Protein AF-A0A964TH24-F1 (afdb_monomer_lite)

Foldseek 3Di:
DDPPDPPPPDDDQDQLLVQQLVDLVSLLSSLCSQQPPQDLVCLVVNLVNLQVNDDPPSFVLLQLLLVLLVHHDTRSVSSSNNSNSLNVQLVVLPPDDPCCVPQPDDVSNVVVVVVSVVSSVVSNVVSSSCSSCSSVSHRPPDDDDPDDPPPDPPPDPDD

Sequence (159 aa):
MDEADPEEEEPVPPPLHAFPLHLREGRLGFLRALADYHGEAGLFAAVAHVWASLAPPEEVRCAVMAQRAGCSGRGKVALRRVLRRFLCETFDCFERPALWRDVEGMEAMHAAFLAHAEAIAADMDAVAARYETILDGRDPAAPPPTGIVVIGPWRGSGA

Radius of gyration: 21.44 Å; chains: 1; bounding box: 35×40×83 Å

Structure (mmCIF, N/CA/C/O backbone):
data_AF-A0A964TH24-F1
#
_entry.id   AF-A0A964TH24-F1
#
loop_
_atom_site.group_PDB
_atom_site.id
_atom_site.type_symbol
_atom_site.label_atom_id
_atom_site.label_alt_id
_atom_site.label_comp_id
_atom_site.label_asym_id
_atom_site.label_entity_id
_atom_site.label_seq_id
_atom_site.pdbx_PDB_ins_code
_atom_site.Cartn_x
_atom_site.Cartn_y
_atom_site.Cartn_z
_atom_site.occupancy
_atom_site.B_iso_or_equiv
_atom_site.auth_seq_id
_atom_site.auth_comp_id
_atom_site.auth_asym_id
_atom_site.auth_atom_id
_atom_site.pdbx_PDB_model_num
ATOM 1 N N . MET A 1 1 ? -6.553 -26.363 -40.483 1.00 49.50 1 MET A N 1
ATOM 2 C CA . MET A 1 1 ? -6.953 -27.056 -39.250 1.00 49.50 1 MET A CA 1
ATOM 3 C C . MET A 1 1 ? -6.563 -26.077 -38.165 1.00 49.50 1 MET A C 1
ATOM 5 O O . MET A 1 1 ? -5.376 -25.926 -37.932 1.00 49.50 1 MET A O 1
ATOM 9 N N . ASP A 1 2 ? -7.525 -25.260 -37.735 1.00 53.91 2 ASP A N 1
ATOM 10 C CA . ASP A 1 2 ? -7.344 -24.257 -36.678 1.00 53.91 2 ASP A CA 1
ATOM 11 C C . ASP A 1 2 ? -7.269 -25.034 -35.361 1.00 53.91 2 ASP A C 1
ATOM 13 O O . ASP A 1 2 ? -8.284 -25.550 -34.889 1.00 53.91 2 ASP A O 1
ATOM 17 N N . GLU A 1 3 ? -6.063 -25.229 -34.834 1.00 55.28 3 GLU A N 1
ATOM 18 C CA . GLU A 1 3 ? -5.896 -25.601 -33.432 1.00 55.28 3 GLU A CA 1
ATOM 19 C C . GLU A 1 3 ? -6.258 -24.357 -32.624 1.00 55.28 3 GLU A C 1
ATOM 21 O O . GLU A 1 3 ? -5.516 -23.379 -32.611 1.00 55.28 3 GLU A O 1
ATOM 26 N N . ALA A 1 4 ? -7.451 -24.367 -32.026 1.00 56.69 4 ALA A N 1
ATOM 27 C CA . ALA A 1 4 ? -7.821 -23.386 -31.023 1.00 56.69 4 ALA A CA 1
ATOM 28 C C . ALA A 1 4 ? -6.813 -23.500 -29.873 1.00 56.69 4 ALA A C 1
ATOM 30 O O . ALA A 1 4 ? -6.789 -24.509 -29.164 1.00 56.69 4 ALA A O 1
ATOM 31 N N . ASP A 1 5 ? -5.959 -22.487 -29.759 1.00 62.97 5 ASP A N 1
ATOM 32 C CA . ASP A 1 5 ? -5.102 -22.248 -28.603 1.00 62.97 5 ASP A CA 1
ATOM 33 C C . ASP A 1 5 ? -6.004 -22.304 -27.356 1.00 62.97 5 ASP A C 1
ATOM 35 O O . ASP A 1 5 ? -7.035 -21.618 -27.348 1.00 62.97 5 ASP A O 1
ATOM 39 N N . PRO A 1 6 ? -5.746 -23.178 -26.362 1.00 63.41 6 PRO A N 1
ATOM 40 C CA . PRO A 1 6 ? -6.563 -23.208 -25.158 1.00 63.41 6 PRO A CA 1
ATOM 41 C C . PRO A 1 6 ? -6.531 -21.808 -24.551 1.00 63.41 6 PRO A C 1
ATOM 43 O O . PRO A 1 6 ? -5.457 -21.314 -24.229 1.00 63.41 6 PRO A O 1
ATOM 46 N N . GLU A 1 7 ? -7.697 -21.165 -24.436 1.00 64.31 7 GLU A N 1
ATOM 47 C CA . GLU A 1 7 ? -7.831 -19.887 -23.742 1.00 64.31 7 GLU A CA 1
ATOM 48 C C . GLU A 1 7 ? -7.209 -20.062 -22.352 1.00 64.31 7 GLU A C 1
ATOM 50 O O . GLU A 1 7 ? -7.769 -20.754 -21.498 1.00 64.31 7 GLU A O 1
ATOM 55 N N . GLU A 1 8 ? -5.999 -19.532 -22.155 1.00 65.31 8 GLU A N 1
ATOM 56 C CA . GLU A 1 8 ? -5.346 -19.507 -20.854 1.00 65.31 8 GLU A CA 1
ATOM 57 C C . GLU A 1 8 ? -6.252 -18.681 -19.942 1.00 65.31 8 GLU A C 1
ATOM 59 O O . GLU A 1 8 ? -6.299 -17.454 -20.027 1.00 65.31 8 GLU A O 1
ATOM 64 N N . GLU A 1 9 ? -7.054 -19.375 -19.135 1.00 69.88 9 GLU A N 1
ATOM 65 C CA . GLU A 1 9 ? -7.993 -18.764 -18.205 1.00 69.88 9 GLU A CA 1
ATOM 66 C C . GLU A 1 9 ? -7.185 -17.881 -17.248 1.00 69.88 9 GLU A C 1
ATOM 68 O O . GLU A 1 9 ? -6.418 -18.377 -16.416 1.00 69.88 9 GLU A O 1
ATOM 73 N N . GLU A 1 10 ? -7.299 -16.560 -17.415 1.00 67.50 10 GLU A N 1
ATOM 74 C CA . GLU A 1 10 ? -6.556 -15.603 -16.603 1.00 67.50 10 GLU A CA 1
ATOM 75 C C . GLU A 1 10 ? -6.890 -15.864 -15.124 1.00 67.50 10 GLU A C 1
ATOM 77 O O . GLU A 1 10 ? -8.072 -15.911 -14.753 1.00 67.50 10 GLU A O 1
ATOM 82 N N . PRO A 1 11 ? -5.886 -16.104 -14.262 1.00 75.56 11 PRO A N 1
ATOM 83 C CA . PRO A 1 11 ? -6.139 -16.550 -12.904 1.00 75.56 11 PRO A CA 1
ATOM 84 C C . PRO A 1 11 ? -6.946 -15.495 -12.150 1.00 75.56 11 PRO A C 1
ATOM 86 O O . PRO A 1 11 ? -6.519 -14.350 -11.999 1.00 75.56 11 PRO A O 1
ATOM 89 N N . VAL A 1 12 ? -8.114 -15.897 -11.639 1.00 82.69 12 VAL A N 1
ATOM 90 C CA . VAL A 1 12 ? -8.984 -14.995 -10.879 1.00 82.69 12 VAL A CA 1
ATOM 91 C C . VAL A 1 12 ? -8.219 -14.492 -9.652 1.00 82.69 12 VAL A C 1
ATOM 93 O O . VAL A 1 12 ? -7.784 -15.304 -8.824 1.00 82.69 12 VAL A O 1
ATOM 96 N N . PRO A 1 13 ? -8.064 -13.169 -9.487 1.00 85.19 13 PRO A N 1
ATOM 97 C CA . PRO A 1 13 ? -7.285 -12.637 -8.389 1.00 85.19 13 PRO A CA 1
ATOM 98 C C . PRO A 1 13 ? -7.947 -12.960 -7.046 1.00 85.19 13 PRO A C 1
ATOM 100 O O . PRO A 1 13 ? -9.170 -12.834 -6.903 1.00 85.19 13 PRO A O 1
ATOM 103 N N . PRO A 1 14 ? -7.165 -13.346 -6.023 1.00 91.00 14 PRO A N 1
ATOM 104 C CA . PRO A 1 14 ? -7.714 -13.650 -4.713 1.00 91.00 14 PRO A CA 1
ATOM 105 C C . PRO A 1 14 ? -8.404 -12.412 -4.121 1.00 91.00 14 PRO A C 1
ATOM 107 O O . PRO A 1 14 ? -7.927 -11.277 -4.275 1.00 91.00 14 PRO A O 1
ATOM 110 N N . PRO A 1 15 ? -9.525 -12.594 -3.404 1.00 95.69 15 PRO A N 1
ATOM 111 C CA . PRO A 1 15 ? -10.205 -11.476 -2.779 1.00 95.69 15 PRO A CA 1
ATOM 112 C C . PRO A 1 15 ? -9.349 -10.896 -1.646 1.00 95.69 15 PRO A C 1
ATOM 114 O O . PRO A 1 15 ? -8.715 -11.624 -0.884 1.00 95.69 15 PRO A O 1
ATOM 117 N N . LEU A 1 16 ? -9.382 -9.571 -1.476 1.00 97.69 16 LEU A N 1
ATOM 118 C CA . LEU A 1 16 ? -8.516 -8.864 -0.519 1.00 97.69 16 LEU A CA 1
ATOM 119 C C . LEU A 1 16 ? -8.658 -9.329 0.941 1.00 97.69 16 LEU A C 1
ATOM 121 O O . LEU A 1 16 ? -7.705 -9.229 1.709 1.00 97.69 16 LEU A O 1
ATOM 125 N N . HIS A 1 17 ? -9.820 -9.856 1.332 1.00 97.31 17 HIS A N 1
ATOM 126 C CA . HIS A 1 17 ? -10.053 -10.358 2.689 1.00 97.31 17 HIS A CA 1
ATOM 127 C C . HIS A 1 17 ? -9.421 -11.735 2.963 1.00 97.31 17 HIS A C 1
ATOM 129 O O . HIS A 1 17 ? -9.390 -12.167 4.112 1.00 97.31 17 HIS A O 1
ATOM 135 N N . ALA A 1 18 ? -8.909 -12.425 1.938 1.00 97.25 18 ALA A N 1
ATOM 136 C CA . ALA A 1 18 ? -8.235 -13.714 2.095 1.00 97.25 18 ALA A CA 1
ATOM 137 C C . ALA A 1 18 ? -6.813 -13.585 2.671 1.00 97.25 18 ALA A C 1
ATOM 139 O O . ALA A 1 18 ? -6.232 -14.575 3.112 1.00 97.25 18 ALA A O 1
ATOM 140 N N . PHE A 1 19 ? -6.239 -12.379 2.683 1.00 97.94 19 PHE A N 1
ATOM 141 C CA . PHE A 1 19 ? -4.866 -12.157 3.125 1.00 97.94 19 PHE A CA 1
ATOM 142 C C . PHE A 1 19 ? -4.771 -11.967 4.652 1.00 97.94 19 PHE A C 1
ATOM 144 O O . PHE A 1 19 ? -5.383 -11.038 5.191 1.00 97.94 19 PHE A O 1
ATOM 151 N N . PRO A 1 20 ? -3.976 -12.776 5.379 1.00 97.50 20 PRO A N 1
ATOM 152 C CA . PRO A 1 20 ? -3.838 -12.660 6.831 1.00 97.50 20 PRO A CA 1
ATOM 153 C C . PRO A 1 20 ? -2.928 -11.484 7.228 1.00 97.50 20 PRO A C 1
ATOM 155 O O . PRO A 1 20 ? -1.708 -11.617 7.279 1.00 97.50 20 PRO A O 1
ATOM 158 N N . LEU A 1 21 ? -3.507 -10.330 7.578 1.00 97.62 21 LEU A N 1
ATOM 159 C CA . LEU A 1 21 ? -2.743 -9.095 7.849 1.00 97.62 21 LEU A CA 1
ATOM 160 C C . LEU A 1 21 ? -1.885 -9.116 9.127 1.00 97.62 21 LEU A C 1
ATOM 162 O O . LEU A 1 21 ? -1.059 -8.225 9.330 1.00 97.62 21 LEU A O 1
ATOM 166 N N . HIS A 1 22 ? -2.048 -10.125 9.985 1.00 95.81 22 HIS A N 1
ATOM 167 C CA . HIS A 1 22 ? -1.176 -10.330 11.146 1.00 95.81 22 HIS A CA 1
ATOM 168 C C . HIS A 1 22 ? 0.199 -10.905 10.760 1.00 95.81 22 HIS A C 1
ATOM 170 O O . HIS A 1 22 ? 1.124 -10.843 11.565 1.00 95.81 22 HIS A O 1
ATOM 176 N N . LEU A 1 23 ? 0.345 -11.429 9.537 1.00 97.50 23 LEU A N 1
ATOM 177 C CA . LEU A 1 23 ? 1.609 -11.909 8.982 1.00 97.50 23 LEU A CA 1
ATOM 178 C C . LEU A 1 23 ? 2.195 -10.872 8.025 1.00 97.50 23 LEU A C 1
ATOM 180 O O . LEU A 1 23 ? 1.465 -10.217 7.275 1.00 97.50 23 LEU A O 1
ATOM 184 N N . ARG A 1 24 ? 3.525 -10.762 8.003 1.00 96.88 24 ARG A N 1
ATOM 185 C CA . ARG A 1 24 ? 4.237 -9.861 7.088 1.00 96.88 24 ARG A CA 1
ATOM 186 C C . ARG A 1 24 ? 3.955 -10.221 5.631 1.00 96.88 24 ARG A C 1
ATOM 188 O O . ARG A 1 24 ? 3.630 -9.349 4.831 1.00 96.88 24 ARG A O 1
ATOM 195 N N . GLU A 1 25 ? 4.030 -11.506 5.303 1.00 97.69 25 GLU A N 1
ATOM 196 C CA . GLU A 1 25 ? 3.778 -12.041 3.964 1.00 97.69 25 GLU A CA 1
ATOM 197 C C . GLU A 1 25 ? 2.333 -11.768 3.534 1.00 97.69 25 GLU A C 1
ATOM 199 O O . GLU A 1 25 ? 2.086 -11.387 2.392 1.00 97.69 25 GLU A O 1
ATOM 204 N N . GLY A 1 26 ? 1.382 -11.877 4.469 1.00 98.00 26 GLY A N 1
ATOM 205 C CA . GLY A 1 26 ? -0.022 -11.555 4.224 1.00 98.00 26 GLY A CA 1
ATOM 206 C C . GLY A 1 26 ? -0.239 -10.076 3.903 1.00 98.00 26 GLY A C 1
ATOM 207 O O . GLY A 1 26 ? -0.979 -9.761 2.976 1.00 98.00 26 GLY A O 1
ATOM 208 N N . ARG A 1 27 ? 0.443 -9.157 4.601 1.00 98.38 27 ARG A N 1
ATOM 209 C CA . ARG A 1 27 ? 0.390 -7.717 4.290 1.00 98.38 27 ARG A CA 1
ATOM 210 C C . ARG A 1 27 ? 1.009 -7.381 2.934 1.00 98.38 27 ARG A C 1
ATOM 212 O O . ARG A 1 27 ? 0.427 -6.593 2.195 1.00 98.38 27 ARG A O 1
AT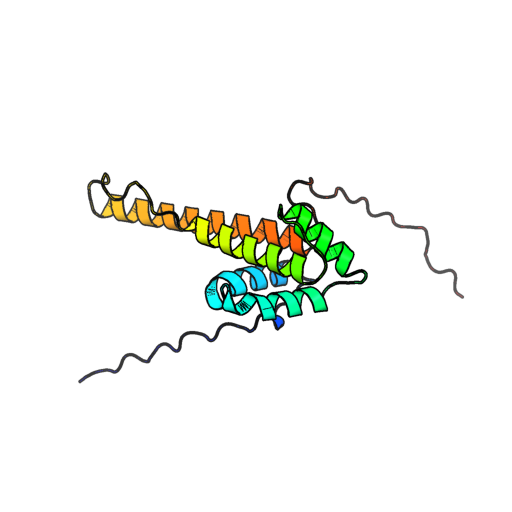OM 219 N N . LEU A 1 28 ? 2.152 -7.979 2.594 1.00 97.94 28 LEU A N 1
ATOM 220 C CA . LEU A 1 28 ? 2.782 -7.790 1.281 1.00 97.94 28 LEU A CA 1
ATOM 221 C C . LEU A 1 28 ? 1.893 -8.323 0.155 1.00 97.94 28 LEU A C 1
ATOM 223 O O . LEU A 1 28 ? 1.654 -7.614 -0.819 1.00 97.94 28 LEU A O 1
ATOM 227 N N . GLY A 1 29 ? 1.353 -9.534 0.316 1.00 97.12 29 GLY A N 1
ATOM 228 C CA . GLY A 1 29 ? 0.414 -10.125 -0.636 1.00 97.12 29 GLY A CA 1
ATOM 229 C C . GLY A 1 29 ? -0.848 -9.280 -0.806 1.00 97.12 29 GLY A C 1
ATOM 230 O O . GLY A 1 29 ? -1.267 -9.037 -1.931 1.00 97.12 29 GLY A O 1
ATOM 231 N N . PHE A 1 30 ? -1.404 -8.759 0.291 1.00 98.44 30 PHE A N 1
ATOM 232 C CA . PHE A 1 30 ? -2.548 -7.848 0.264 1.00 98.44 30 PHE A CA 1
ATOM 233 C C . PHE A 1 30 ? -2.264 -6.566 -0.531 1.00 98.44 30 PHE A C 1
ATOM 235 O O . PHE A 1 30 ? -3.092 -6.161 -1.344 1.00 98.44 30 PHE A O 1
ATOM 242 N N . LEU A 1 31 ? -1.111 -5.928 -0.304 1.00 98.31 31 LEU A N 1
ATOM 243 C CA . LEU A 1 31 ? -0.728 -4.691 -0.990 1.00 98.31 31 LEU A CA 1
ATOM 244 C C . LEU A 1 31 ? -0.501 -4.921 -2.486 1.00 98.31 31 LEU A C 1
ATOM 246 O O . LEU A 1 31 ? -1.034 -4.166 -3.295 1.00 98.31 31 LEU A O 1
ATOM 250 N N . ARG A 1 32 ? 0.221 -5.987 -2.850 1.00 96.38 32 ARG A N 1
ATOM 251 C CA . ARG A 1 32 ? 0.412 -6.383 -4.253 1.00 96.38 32 ARG A CA 1
ATOM 252 C C . ARG A 1 32 ? -0.921 -6.685 -4.919 1.00 96.38 32 ARG A C 1
ATOM 254 O O . ARG A 1 32 ? -1.234 -6.097 -5.941 1.00 96.38 32 ARG A O 1
ATOM 261 N N . ALA A 1 33 ? -1.775 -7.484 -4.275 1.00 96.69 33 ALA A N 1
ATOM 262 C CA . ALA A 1 33 ? -3.084 -7.793 -4.832 1.00 96.69 33 ALA A CA 1
ATOM 263 C C . ALA A 1 33 ? -3.932 -6.530 -5.050 1.00 96.69 33 ALA A C 1
ATOM 265 O O . ALA A 1 33 ? -4.576 -6.385 -6.088 1.00 96.69 33 ALA A O 1
ATOM 266 N N . LEU A 1 34 ? -3.911 -5.600 -4.088 1.00 97.62 34 LEU A N 1
ATOM 267 C CA . LEU A 1 34 ? -4.589 -4.315 -4.215 1.00 97.62 34 LEU A CA 1
ATOM 268 C C . LEU A 1 34 ? -4.065 -3.506 -5.410 1.00 97.62 34 LEU A C 1
ATOM 270 O O . LEU A 1 34 ? -4.884 -2.945 -6.128 1.00 97.62 34 LEU A O 1
ATOM 274 N N . ALA A 1 35 ? -2.751 -3.442 -5.625 1.00 96.44 35 ALA A N 1
ATOM 275 C CA . ALA A 1 35 ? -2.163 -2.691 -6.732 1.00 96.44 35 ALA A CA 1
ATOM 276 C C . ALA A 1 35 ? -2.394 -3.358 -8.097 1.00 96.44 35 ALA A C 1
ATOM 278 O O . ALA A 1 35 ? -2.860 -2.694 -9.020 1.00 96.44 35 ALA A O 1
ATOM 279 N N . ASP A 1 36 ? -2.123 -4.659 -8.193 1.00 94.06 36 ASP A N 1
ATOM 280 C CA . ASP A 1 36 ? -2.035 -5.383 -9.463 1.00 94.06 36 ASP A CA 1
ATOM 281 C C . ASP A 1 36 ? -3.413 -5.746 -10.031 1.00 94.06 36 ASP A C 1
ATOM 283 O O . ASP A 1 36 ? -3.599 -5.747 -11.245 1.00 94.06 36 ASP A O 1
ATOM 287 N N . TYR A 1 37 ? -4.397 -6.031 -9.167 1.00 95.12 37 TYR A N 1
ATOM 288 C CA . TYR A 1 37 ? -5.682 -6.590 -9.608 1.00 95.12 37 TYR A CA 1
ATOM 289 C C . TYR A 1 37 ? -6.903 -5.737 -9.272 1.00 95.12 37 TYR A C 1
ATOM 291 O O . TYR A 1 37 ? -7.889 -5.758 -10.005 1.00 95.12 37 TYR A O 1
ATOM 299 N N . HIS A 1 38 ? -6.886 -5.013 -8.149 1.00 95.62 38 HIS A N 1
ATOM 300 C CA . HIS A 1 38 ? -8.093 -4.333 -7.657 1.00 95.62 38 HIS A CA 1
ATOM 301 C C . HIS A 1 38 ? -8.080 -2.812 -7.877 1.00 95.62 38 HIS A C 1
ATOM 303 O O . HIS A 1 38 ? -9.142 -2.202 -8.034 1.00 95.62 38 HIS A O 1
ATOM 309 N N . GLY A 1 39 ? -6.905 -2.180 -7.859 1.00 95.69 39 GLY A N 1
ATOM 310 C CA . GLY A 1 39 ? -6.721 -0.738 -8.017 1.00 95.69 39 GLY A CA 1
ATOM 311 C C . GLY A 1 39 ? -7.596 0.111 -7.082 1.00 95.69 39 GLY A C 1
ATOM 312 O O . GLY A 1 39 ? -7.920 -0.272 -5.953 1.00 95.69 39 GLY A O 1
ATOM 313 N N . GLU A 1 40 ? -8.024 1.287 -7.560 1.00 96.62 40 GLU A N 1
ATOM 314 C CA . GLU A 1 40 ? -8.899 2.179 -6.781 1.00 96.62 40 GLU A CA 1
ATOM 315 C C . GLU A 1 40 ? -10.278 1.553 -6.483 1.00 96.62 40 GLU A C 1
ATOM 317 O O . GLU A 1 40 ? -10.867 1.848 -5.438 1.00 96.62 40 GLU A O 1
ATOM 322 N N . ALA A 1 41 ? -10.782 0.660 -7.344 1.00 96.62 41 ALA A N 1
ATOM 323 C CA . ALA A 1 41 ? -12.068 -0.016 -7.146 1.00 96.62 41 ALA A CA 1
ATOM 324 C C . ALA A 1 41 ? -12.061 -0.923 -5.899 1.00 96.62 41 ALA A C 1
ATOM 326 O O . ALA A 1 41 ? -13.075 -1.045 -5.207 1.00 96.62 41 ALA A O 1
ATOM 327 N N . GLY A 1 42 ? -10.898 -1.485 -5.551 1.00 97.00 42 GLY A N 1
ATOM 328 C CA . GLY A 1 42 ? -10.693 -2.304 -4.357 1.00 97.00 42 GLY A CA 1
ATOM 329 C C . GLY A 1 42 ? -10.655 -1.543 -3.033 1.00 97.00 42 GLY A C 1
ATOM 330 O O . GLY A 1 42 ? -10.732 -2.171 -1.976 1.00 97.00 42 GLY A O 1
ATOM 331 N N . LEU A 1 43 ? -10.553 -0.207 -3.041 1.00 97.75 43 LEU A N 1
ATOM 332 C CA . LEU A 1 43 ? -10.274 0.577 -1.830 1.00 97.75 43 LEU A CA 1
ATOM 333 C C . LEU A 1 43 ? -11.293 0.358 -0.711 1.00 97.75 43 LEU A C 1
ATOM 335 O O . LEU A 1 43 ? -10.920 0.322 0.461 1.00 97.75 43 LEU A O 1
ATOM 339 N N . PHE A 1 44 ? -12.576 0.213 -1.039 1.00 97.88 44 PHE A N 1
ATOM 340 C CA . PHE A 1 44 ? -13.598 -0.002 -0.016 1.00 97.88 44 PHE A CA 1
ATOM 341 C C . PHE A 1 44 ? -13.425 -1.358 0.685 1.00 97.88 44 PHE A C 1
ATOM 343 O O . PHE A 1 44 ? -13.429 -1.417 1.917 1.00 97.88 44 PHE A O 1
ATOM 350 N N . ALA A 1 45 ? -13.207 -2.426 -0.088 1.00 98.12 45 ALA A N 1
ATOM 351 C CA . ALA A 1 45 ? -12.952 -3.764 0.440 1.00 98.12 45 ALA A CA 1
ATOM 352 C C . ALA A 1 45 ? -11.635 -3.812 1.233 1.00 98.12 45 ALA A C 1
ATOM 354 O O . ALA A 1 45 ? -11.592 -4.363 2.332 1.00 98.12 45 ALA A O 1
ATOM 355 N N . ALA A 1 46 ? -10.594 -3.152 0.722 1.00 98.38 46 ALA A N 1
ATOM 356 C CA . ALA A 1 46 ? -9.299 -3.020 1.377 1.00 98.38 46 ALA A CA 1
ATOM 357 C C . ALA A 1 46 ? -9.420 -2.341 2.754 1.00 98.38 46 ALA A C 1
ATOM 359 O O . ALA A 1 46 ? -8.939 -2.864 3.758 1.00 98.38 46 ALA A O 1
ATOM 360 N N . VAL A 1 47 ? -10.124 -1.203 2.829 1.00 98.50 47 VAL A N 1
ATOM 361 C CA . VAL A 1 47 ? -10.361 -0.479 4.088 1.00 98.50 47 VAL A CA 1
ATOM 362 C C . VAL A 1 47 ? -11.165 -1.321 5.073 1.00 98.50 47 VAL A C 1
ATOM 364 O O . VAL A 1 47 ? -10.845 -1.322 6.260 1.00 98.50 47 VAL A O 1
ATOM 367 N N . ALA A 1 48 ? -12.205 -2.019 4.609 1.00 98.31 48 ALA A N 1
ATOM 368 C CA . ALA A 1 48 ? -13.015 -2.879 5.465 1.00 98.31 48 ALA A CA 1
ATOM 369 C C . ALA A 1 48 ? -12.179 -4.010 6.083 1.00 98.31 48 ALA A C 1
ATOM 371 O O . ALA A 1 48 ? -12.274 -4.237 7.289 1.00 98.31 48 ALA A O 1
ATOM 372 N N . HIS A 1 49 ? -11.324 -4.650 5.281 1.00 98.38 49 HIS A N 1
ATOM 373 C CA . HIS A 1 49 ? -10.445 -5.732 5.725 1.00 98.38 49 HIS A CA 1
ATOM 374 C C . HIS A 1 49 ? -9.397 -5.269 6.737 1.00 98.38 49 HIS A C 1
ATOM 376 O O . HIS A 1 49 ? -9.268 -5.848 7.819 1.00 98.38 49 HIS A O 1
ATOM 382 N N . VAL A 1 50 ? -8.692 -4.174 6.427 1.00 98.12 50 VAL A N 1
ATOM 383 C CA . VAL A 1 50 ? -7.710 -3.593 7.350 1.00 98.12 50 VAL A CA 1
ATOM 384 C C . VAL A 1 50 ? -8.396 -3.199 8.652 1.00 98.12 50 VAL A C 1
ATOM 386 O O . VAL A 1 50 ? -7.936 -3.603 9.712 1.00 98.12 50 VAL A O 1
ATOM 389 N N . TRP A 1 51 ? -9.528 -2.491 8.588 1.00 97.88 51 TRP A N 1
ATOM 390 C CA . TRP A 1 51 ? -10.279 -2.072 9.774 1.00 97.88 51 TRP A CA 1
ATOM 391 C C . TRP A 1 51 ? -10.675 -3.249 10.671 1.00 97.88 51 TRP A C 1
ATOM 393 O O . TRP A 1 51 ? -10.471 -3.180 11.877 1.00 97.88 51 TRP A O 1
ATOM 403 N N . ALA A 1 52 ? -11.214 -4.324 10.089 1.00 97.44 52 ALA A N 1
ATOM 404 C CA . ALA A 1 52 ? -11.631 -5.513 10.832 1.00 97.44 52 ALA A CA 1
ATOM 405 C C . ALA A 1 52 ? -10.456 -6.275 11.472 1.00 97.44 52 ALA A C 1
ATOM 407 O O . ALA A 1 52 ? -10.659 -7.033 12.415 1.00 97.44 52 ALA A O 1
ATOM 408 N N . SER A 1 53 ? -9.237 -6.061 10.973 1.00 96.75 53 SER A N 1
ATOM 409 C CA . SER A 1 53 ? -8.017 -6.704 11.467 1.00 96.75 53 SER A CA 1
ATOM 410 C C . SER A 1 53 ? -7.294 -5.896 12.555 1.00 96.75 53 SER A C 1
ATOM 412 O O . SER A 1 53 ? -6.298 -6.367 13.106 1.00 96.75 53 SER A O 1
ATOM 414 N N . LEU A 1 54 ? -7.740 -4.672 12.865 1.00 95.81 54 LEU A N 1
ATOM 415 C CA . LEU A 1 54 ? -7.097 -3.822 13.867 1.00 95.81 54 LEU A CA 1
ATOM 416 C C . LEU A 1 54 ? -7.518 -4.206 15.287 1.00 95.81 54 LEU A C 1
ATOM 418 O O . LEU A 1 54 ? -8.695 -4.383 15.582 1.00 95.81 54 LEU A O 1
ATOM 422 N N . ALA A 1 55 ? -6.551 -4.232 16.205 1.00 93.12 55 ALA A N 1
ATOM 423 C CA . ALA A 1 55 ? -6.854 -4.269 17.631 1.00 93.12 55 ALA A CA 1
ATOM 424 C C . ALA A 1 55 ? -7.343 -2.886 18.122 1.00 93.12 55 ALA A C 1
ATOM 426 O O . ALA A 1 55 ? -6.781 -1.865 17.703 1.00 93.12 55 ALA A O 1
ATOM 427 N N . PRO A 1 56 ? -8.299 -2.815 19.063 1.00 93.69 56 PRO A N 1
ATOM 428 C CA . PRO A 1 56 ? -8.736 -1.547 19.641 1.00 93.69 56 PRO A CA 1
ATOM 429 C C . PRO A 1 56 ? -7.597 -0.770 20.340 1.00 93.69 56 PRO A C 1
ATOM 431 O O . PRO A 1 56 ? -6.664 -1.390 20.865 1.00 93.69 56 PRO A O 1
ATOM 434 N N . PRO A 1 57 ? -7.655 0.577 20.398 1.00 94.25 57 PRO A N 1
ATOM 435 C CA . PRO A 1 57 ? -8.597 1.446 19.690 1.00 94.25 57 PRO A CA 1
ATOM 436 C C . PRO A 1 57 ? -8.188 1.659 18.220 1.00 94.25 57 PRO A C 1
ATOM 438 O O . PRO A 1 57 ? -7.116 2.190 17.912 1.00 94.25 57 PRO A O 1
ATOM 441 N N . GLU A 1 58 ? -9.072 1.286 17.299 1.00 96.12 58 GLU A N 1
ATOM 442 C CA . GLU A 1 58 ? -8.839 1.247 15.853 1.00 96.12 58 GLU A CA 1
ATOM 443 C C . GLU A 1 58 ? -8.590 2.645 15.285 1.00 96.12 58 GLU A C 1
ATOM 445 O O . GLU A 1 58 ? -7.693 2.841 14.464 1.00 96.12 58 GLU A O 1
ATOM 450 N N . GLU A 1 59 ? -9.339 3.645 15.756 1.00 93.81 59 GLU A N 1
ATOM 451 C CA . GLU A 1 59 ? -9.208 5.028 15.290 1.00 93.81 59 GLU A CA 1
ATOM 452 C C . GLU A 1 59 ? -7.810 5.602 15.529 1.00 93.81 59 GLU A C 1
ATOM 454 O O . GLU A 1 59 ? -7.275 6.289 14.656 1.00 93.81 59 GLU A O 1
ATOM 459 N N . VAL A 1 60 ? -7.209 5.291 16.683 1.00 94.06 60 VAL A N 1
ATOM 460 C CA . VAL A 1 60 ? -5.857 5.739 17.038 1.00 94.06 60 VAL A CA 1
ATOM 461 C C . VAL A 1 60 ? -4.838 5.086 16.112 1.00 94.06 60 VAL A C 1
ATOM 463 O O . VAL A 1 60 ? -3.986 5.776 15.556 1.00 94.06 60 VAL A O 1
ATOM 466 N N . ARG A 1 61 ? -4.958 3.774 15.874 1.00 94.44 61 ARG A N 1
ATOM 467 C CA . ARG A 1 61 ? -4.072 3.056 14.945 1.00 94.44 61 ARG A CA 1
ATOM 468 C C . ARG A 1 61 ? -4.163 3.624 13.532 1.00 94.44 61 ARG A C 1
ATOM 470 O O . ARG A 1 61 ? -3.135 3.887 12.917 1.00 94.44 61 ARG A O 1
ATOM 477 N N . CYS A 1 62 ? -5.376 3.896 13.051 1.00 95.69 62 CYS A N 1
ATOM 478 C CA . CYS A 1 62 ? -5.591 4.506 11.740 1.00 95.69 62 CYS A CA 1
ATOM 479 C C . CYS A 1 62 ? -4.961 5.902 11.639 1.00 95.69 62 CYS A C 1
ATOM 481 O O . CYS A 1 62 ? -4.374 6.236 10.611 1.00 95.69 62 CYS A O 1
ATOM 483 N N . ALA A 1 63 ? -5.069 6.722 12.690 1.00 93.62 63 ALA A N 1
ATOM 484 C CA . ALA A 1 63 ? -4.463 8.051 12.721 1.00 93.62 63 ALA A CA 1
ATOM 485 C C . ALA A 1 63 ? -2.927 7.978 12.662 1.00 93.62 63 ALA A C 1
ATOM 487 O O . ALA A 1 63 ? -2.311 8.714 11.894 1.00 93.62 63 ALA A O 1
ATOM 488 N N . VAL A 1 64 ? -2.320 7.043 13.402 1.00 94.56 64 VAL A N 1
ATOM 489 C CA . VAL A 1 64 ? -0.868 6.797 13.374 1.00 94.56 64 VAL A CA 1
ATOM 490 C C . VAL A 1 64 ? -0.408 6.329 11.990 1.00 94.56 64 VAL A C 1
ATOM 492 O O . VAL A 1 64 ? 0.584 6.836 11.468 1.00 94.56 64 VAL A O 1
ATOM 495 N N . MET A 1 65 ? -1.141 5.404 11.361 1.00 96.56 65 MET A N 1
ATOM 496 C CA . MET A 1 65 ? -0.852 4.959 9.992 1.00 96.56 65 MET A CA 1
ATOM 497 C C . MET A 1 65 ? -0.919 6.118 8.995 1.00 96.56 65 MET A C 1
ATOM 499 O O . MET A 1 65 ? -0.010 6.284 8.186 1.00 96.56 65 MET A O 1
ATOM 503 N N . ALA A 1 66 ? -1.964 6.949 9.079 1.00 95.88 66 ALA A N 1
ATOM 504 C CA . ALA A 1 66 ? -2.104 8.123 8.224 1.00 95.88 66 ALA A CA 1
ATOM 505 C C . ALA A 1 66 ? -0.936 9.089 8.394 1.00 95.88 66 ALA A C 1
ATOM 507 O O . ALA A 1 66 ? -0.337 9.468 7.393 1.00 95.88 66 ALA A O 1
ATOM 508 N N . GLN A 1 67 ? -0.562 9.419 9.632 1.00 94.62 67 GLN A N 1
ATOM 509 C CA . GLN A 1 67 ? 0.565 10.308 9.900 1.00 94.62 67 GLN A CA 1
ATOM 510 C C . GLN A 1 67 ? 1.861 9.800 9.251 1.00 94.62 67 GLN A C 1
ATOM 512 O O . GLN A 1 67 ? 2.574 10.574 8.618 1.00 94.62 67 GLN A O 1
ATOM 517 N N . ARG A 1 68 ? 2.146 8.498 9.358 1.00 95.12 68 ARG A N 1
ATOM 518 C CA . ARG A 1 68 ? 3.353 7.883 8.776 1.00 95.12 68 ARG A CA 1
ATOM 519 C C . ARG A 1 68 ? 3.329 7.792 7.256 1.00 95.12 68 ARG A C 1
ATOM 521 O O . ARG A 1 68 ? 4.378 7.846 6.632 1.00 95.12 68 ARG A O 1
ATOM 528 N N . ALA A 1 69 ? 2.144 7.703 6.664 1.00 94.88 69 ALA A N 1
ATOM 529 C CA . ALA A 1 69 ? 1.957 7.794 5.220 1.00 94.88 69 ALA A CA 1
ATOM 530 C C . ALA A 1 69 ? 1.914 9.251 4.708 1.00 94.88 69 ALA A C 1
ATOM 532 O O . ALA A 1 69 ? 1.498 9.485 3.575 1.00 94.88 69 ALA A O 1
ATOM 533 N N . GLY A 1 70 ? 2.237 10.253 5.540 1.00 95.00 70 GLY A N 1
ATOM 534 C CA . GLY A 1 70 ? 2.150 11.670 5.161 1.00 95.00 70 GLY A CA 1
ATOM 535 C C . GLY A 1 70 ? 0.717 12.163 4.918 1.00 95.00 70 GLY A C 1
ATOM 536 O O . GLY A 1 70 ? 0.493 13.164 4.242 1.00 95.00 70 GLY A O 1
ATOM 537 N N . CYS A 1 71 ? -0.271 11.450 5.449 1.00 95.12 71 CYS A N 1
ATOM 538 C CA . CYS A 1 71 ? -1.692 11.729 5.314 1.00 95.12 71 CYS A CA 1
ATOM 539 C C . CYS A 1 71 ? -2.281 12.275 6.625 1.00 95.12 71 CYS A C 1
ATOM 541 O O . CYS A 1 71 ? -1.727 12.133 7.712 1.00 95.12 71 CYS A O 1
ATOM 543 N N . SER A 1 72 ? -3.477 12.857 6.539 1.00 91.88 72 SER A N 1
ATOM 544 C CA . SER A 1 72 ? -4.286 13.244 7.702 1.00 91.88 72 SER A CA 1
ATOM 545 C C . SER A 1 72 ? -5.628 12.513 7.698 1.00 91.88 72 SER A C 1
ATOM 547 O O . SER A 1 72 ? -6.080 12.036 6.654 1.00 91.88 72 SER A O 1
ATOM 549 N N . GLY A 1 73 ? -6.313 12.444 8.839 1.00 91.38 73 GLY A N 1
ATOM 550 C CA . GLY A 1 73 ? -7.663 11.882 8.937 1.00 91.38 73 GLY A CA 1
ATOM 551 C C . GLY A 1 73 ? -7.886 11.070 10.208 1.00 91.38 73 GLY A C 1
ATOM 552 O O . GLY A 1 73 ? -7.020 11.005 11.075 1.00 91.38 73 GLY A O 1
ATOM 553 N N . ARG A 1 74 ? -9.064 10.443 10.306 1.00 91.31 74 ARG A N 1
ATOM 554 C CA . ARG A 1 74 ? -9.438 9.534 11.400 1.00 91.31 74 ARG A CA 1
ATOM 555 C C . ARG A 1 74 ? -10.216 8.331 10.879 1.00 91.31 74 ARG A C 1
ATOM 557 O O . ARG A 1 74 ? -10.831 8.398 9.810 1.00 91.31 74 ARG A O 1
ATOM 564 N N . GLY A 1 75 ? -10.188 7.245 11.647 1.00 95.50 75 GLY A N 1
ATOM 565 C CA . GLY A 1 75 ? -10.963 6.038 11.379 1.00 95.50 75 GLY A CA 1
ATOM 566 C C . GLY A 1 75 ? -10.735 5.457 9.975 1.00 95.50 75 GLY A C 1
ATOM 567 O O . GLY A 1 75 ? -9.643 5.534 9.410 1.00 95.50 75 GLY A O 1
ATOM 568 N N . LYS A 1 76 ? -11.805 4.953 9.354 1.00 97.00 76 LYS A N 1
ATOM 569 C CA . LYS A 1 76 ? -11.783 4.414 7.980 1.00 97.00 76 LYS A CA 1
ATOM 570 C C . LYS A 1 76 ? -11.381 5.440 6.910 1.00 97.00 76 LYS A C 1
ATOM 572 O O . LYS A 1 76 ? -10.832 5.062 5.878 1.00 97.00 76 LYS A O 1
ATOM 577 N N . VAL A 1 77 ? -11.611 6.738 7.142 1.00 97.25 77 VAL A N 1
ATOM 578 C CA . VAL A 1 77 ? -11.199 7.801 6.204 1.00 97.25 77 VAL A CA 1
ATOM 579 C C . VAL A 1 77 ? -9.676 7.925 6.155 1.00 97.25 77 VAL A C 1
ATOM 581 O O . VAL A 1 77 ? -9.119 8.102 5.072 1.00 97.25 77 VAL A O 1
ATOM 584 N N . ALA A 1 78 ? -9.003 7.794 7.304 1.00 96.75 78 ALA A N 1
ATOM 585 C CA . ALA A 1 78 ? -7.544 7.733 7.364 1.00 96.75 78 ALA A CA 1
ATOM 586 C C . ALA A 1 78 ? -7.005 6.530 6.575 1.00 96.75 78 ALA A C 1
ATOM 588 O O . ALA A 1 78 ? -6.157 6.721 5.709 1.00 96.75 78 ALA A O 1
ATOM 589 N N . LEU A 1 79 ? -7.560 5.328 6.781 1.00 97.38 79 LEU A N 1
ATOM 590 C CA . LEU A 1 79 ? -7.151 4.131 6.028 1.00 97.38 79 LEU A CA 1
ATOM 591 C C . LEU A 1 79 ? -7.339 4.292 4.520 1.00 97.38 79 LEU A C 1
ATOM 593 O O . LEU A 1 79 ? -6.438 3.962 3.755 1.00 97.38 79 LEU A O 1
ATOM 597 N N . ARG A 1 80 ? -8.473 4.853 4.077 1.00 98.12 80 ARG A N 1
ATOM 598 C CA . ARG A 1 80 ? -8.708 5.105 2.648 1.00 98.12 80 ARG A CA 1
ATOM 599 C C . ARG A 1 80 ? -7.627 6.005 2.054 1.00 98.12 80 ARG A C 1
ATOM 601 O O . ARG A 1 80 ? -7.192 5.769 0.935 1.00 98.12 80 ARG A O 1
ATOM 608 N N . ARG A 1 81 ? -7.209 7.045 2.784 1.00 98.00 81 ARG A N 1
ATOM 609 C CA . ARG A 1 81 ? -6.151 7.965 2.339 1.00 98.00 81 ARG A CA 1
ATOM 610 C C . ARG A 1 81 ? -4.791 7.275 2.282 1.00 98.00 81 ARG A C 1
ATOM 612 O O . ARG A 1 81 ? -4.113 7.439 1.280 1.00 98.00 81 ARG A O 1
ATOM 619 N N . VAL A 1 82 ? -4.450 6.468 3.289 1.00 98.19 82 VAL A N 1
ATOM 620 C CA . VAL A 1 82 ? -3.220 5.653 3.307 1.00 98.19 82 VAL A CA 1
ATOM 621 C C . VAL A 1 82 ? -3.170 4.717 2.099 1.00 98.19 82 VAL A C 1
ATOM 623 O O . VAL A 1 82 ? -2.215 4.757 1.336 1.00 98.19 82 VAL A O 1
ATOM 626 N N . LEU A 1 83 ? -4.215 3.914 1.885 1.00 98.50 83 LEU A N 1
ATOM 627 C CA . LEU A 1 83 ? -4.248 2.924 0.803 1.00 98.50 83 LEU A CA 1
ATOM 628 C C . LEU A 1 83 ? -4.324 3.570 -0.584 1.00 98.50 83 LEU A C 1
ATOM 630 O O . LEU A 1 83 ? -3.727 3.072 -1.530 1.00 98.50 83 LEU A O 1
ATOM 634 N N . ARG A 1 84 ? -5.012 4.709 -0.717 1.00 98.25 84 ARG A N 1
ATOM 635 C CA . ARG A 1 84 ? -4.994 5.474 -1.967 1.00 98.25 84 ARG A CA 1
ATOM 636 C C . ARG A 1 84 ? -3.614 6.061 -2.246 1.00 98.25 84 ARG A C 1
ATOM 638 O O . ARG A 1 84 ? -3.178 6.044 -3.386 1.00 98.25 84 ARG A O 1
ATOM 645 N N . ARG A 1 85 ? -2.933 6.574 -1.219 1.00 97.88 85 ARG A N 1
ATOM 646 C CA . ARG A 1 85 ? -1.572 7.098 -1.355 1.00 97.88 85 ARG A CA 1
ATOM 647 C C . ARG A 1 85 ? -0.599 5.998 -1.781 1.00 97.88 85 ARG A C 1
ATOM 649 O O . ARG A 1 85 ? 0.197 6.254 -2.672 1.00 97.88 85 ARG A O 1
ATOM 656 N N . PHE A 1 86 ? -0.723 4.796 -1.213 1.00 98.25 86 PHE A N 1
ATOM 657 C CA . PHE A 1 86 ? -0.008 3.606 -1.680 1.00 98.25 86 PHE A CA 1
ATOM 658 C C . PHE A 1 86 ? -0.222 3.378 -3.179 1.00 98.25 86 PHE A C 1
ATOM 660 O O . PHE A 1 86 ? 0.753 3.353 -3.914 1.00 98.25 86 PHE A O 1
ATOM 667 N N . LEU A 1 87 ? -1.478 3.311 -3.639 1.00 97.88 87 LEU A N 1
ATOM 668 C CA . LEU A 1 87 ? -1.787 3.124 -5.060 1.00 97.88 87 LEU A CA 1
ATOM 669 C C . LEU A 1 87 ? -1.179 4.219 -5.944 1.00 97.88 87 LEU A C 1
ATOM 671 O O . LEU A 1 87 ? -0.582 3.901 -6.962 1.00 97.88 87 LEU A O 1
ATOM 675 N N . CYS A 1 88 ? -1.297 5.494 -5.554 1.00 96.44 88 CYS A N 1
ATOM 676 C CA . CYS A 1 88 ? -0.672 6.590 -6.297 1.00 96.44 88 CYS A CA 1
ATOM 677 C C . CYS A 1 88 ? 0.847 6.399 -6.401 1.00 96.44 88 CYS A C 1
ATOM 679 O O . CYS A 1 88 ? 1.371 6.412 -7.502 1.00 96.44 88 CYS A O 1
ATOM 681 N N . GLU A 1 89 ? 1.531 6.152 -5.280 1.00 96.00 89 GLU A N 1
ATOM 682 C CA . GLU A 1 89 ? 2.988 5.970 -5.271 1.00 96.00 89 GLU A CA 1
ATOM 683 C C . GLU A 1 89 ? 3.431 4.728 -6.055 1.00 96.00 89 GLU A C 1
ATOM 685 O O . GLU A 1 89 ? 4.483 4.759 -6.680 1.00 96.00 89 GLU A O 1
ATOM 690 N N . THR A 1 90 ? 2.638 3.653 -6.060 1.00 94.75 90 THR A N 1
ATOM 691 C CA . THR A 1 90 ? 2.898 2.473 -6.894 1.00 94.75 90 THR A CA 1
ATOM 692 C C . THR A 1 90 ? 2.704 2.774 -8.379 1.00 94.75 90 THR A C 1
ATOM 694 O O . THR A 1 90 ? 3.497 2.319 -9.196 1.00 94.75 90 THR A O 1
ATOM 697 N N . PHE A 1 91 ? 1.682 3.550 -8.753 1.00 92.19 91 PHE A N 1
ATOM 698 C CA . PHE A 1 91 ? 1.470 3.930 -10.152 1.00 92.19 91 PHE A CA 1
ATOM 699 C C . PHE A 1 91 ? 2.493 4.954 -10.658 1.00 92.19 91 PHE A C 1
ATOM 701 O O . PHE A 1 91 ? 2.835 4.939 -11.839 1.00 92.19 91 PHE A O 1
ATOM 708 N N . ASP A 1 92 ? 3.029 5.787 -9.769 1.00 91.50 92 ASP A N 1
ATOM 709 C CA . ASP A 1 92 ? 4.108 6.722 -10.089 1.00 91.50 92 ASP A CA 1
ATOM 710 C C . ASP A 1 92 ? 5.427 5.989 -10.424 1.00 91.50 92 ASP A C 1
ATOM 712 O O . ASP A 1 92 ? 6.277 6.549 -11.110 1.00 91.50 92 ASP A O 1
ATOM 716 N N . CYS A 1 93 ? 5.597 4.716 -10.029 1.00 87.62 93 CYS A N 1
ATOM 717 C CA . CYS A 1 93 ? 6.763 3.910 -10.419 1.00 87.62 93 CYS A CA 1
ATOM 718 C C . CYS A 1 93 ? 6.841 3.656 -11.934 1.00 87.62 93 CYS A C 1
ATOM 720 O O . CYS A 1 93 ? 7.926 3.410 -12.447 1.00 87.62 93 CYS A O 1
ATOM 722 N N . PHE A 1 94 ? 5.728 3.727 -12.672 1.00 83.06 94 PHE A N 1
ATOM 723 C CA . PHE A 1 94 ? 5.691 3.433 -14.112 1.00 83.06 94 PHE A CA 1
ATOM 724 C C . PHE A 1 94 ? 6.122 4.617 -14.996 1.00 83.06 94 PHE A C 1
ATOM 726 O O . PHE A 1 94 ? 5.726 4.694 -16.166 1.00 83.06 94 PHE A O 1
ATOM 733 N N . GLU A 1 95 ? 6.908 5.564 -14.470 1.00 75.81 95 GLU A N 1
ATOM 734 C CA . GLU A 1 95 ? 7.444 6.653 -15.284 1.00 75.81 95 GLU A CA 1
ATOM 735 C C . GLU A 1 95 ? 8.196 6.106 -16.504 1.00 75.81 95 GLU A C 1
ATOM 737 O O . GLU A 1 95 ? 9.076 5.250 -16.420 1.00 75.81 95 GLU A O 1
ATOM 742 N N . ARG A 1 96 ? 7.826 6.619 -17.681 1.00 60.28 96 ARG A N 1
ATOM 743 C CA . ARG A 1 96 ? 8.376 6.172 -18.960 1.00 60.28 96 ARG A CA 1
ATOM 744 C C . ARG A 1 96 ? 9.872 6.501 -19.019 1.00 60.28 96 ARG A C 1
ATOM 746 O O . ARG A 1 96 ? 10.229 7.651 -18.754 1.00 60.28 96 ARG A O 1
ATOM 753 N N . PRO A 1 97 ? 10.749 5.592 -19.478 1.00 63.38 97 PRO A N 1
ATOM 754 C CA . PRO A 1 97 ? 12.145 5.930 -19.697 1.00 63.38 97 PRO A CA 1
ATOM 755 C C . PRO A 1 97 ? 12.246 7.071 -20.698 1.00 63.38 97 PRO A C 1
ATOM 757 O O . PRO A 1 97 ? 11.747 6.975 -21.821 1.00 63.38 97 PRO A O 1
ATOM 760 N N . ALA A 1 98 ? 12.967 8.125 -20.325 1.00 63.34 98 ALA A N 1
ATOM 761 C CA . ALA A 1 98 ? 13.322 9.200 -21.250 1.00 63.34 98 ALA A CA 1
ATOM 762 C C . ALA A 1 98 ? 14.155 8.690 -22.450 1.00 63.34 98 ALA A C 1
ATOM 764 O O . ALA A 1 98 ? 14.214 9.338 -23.491 1.00 63.34 98 ALA A O 1
ATOM 765 N N . LEU A 1 99 ? 14.772 7.512 -22.308 1.00 60.47 99 LEU A N 1
ATOM 766 C CA . LEU A 1 99 ? 15.899 7.042 -23.111 1.00 60.47 99 LEU A CA 1
ATOM 767 C C . LEU A 1 99 ? 15.537 6.270 -24.385 1.00 60.47 99 LEU A C 1
ATOM 769 O O . LEU A 1 99 ? 16.438 5.925 -25.138 1.00 60.47 99 LEU A O 1
ATOM 773 N N . 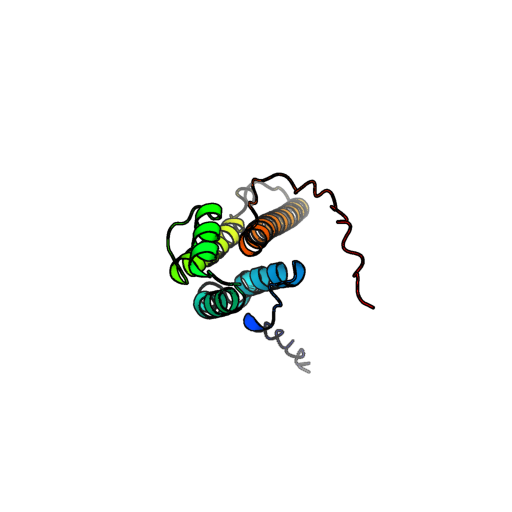TRP A 1 100 ? 14.260 6.020 -24.692 1.00 63.97 100 TRP A N 1
ATOM 774 C CA . TRP A 1 100 ? 13.895 5.237 -25.890 1.00 63.97 100 TRP A CA 1
ATOM 775 C C . TRP A 1 100 ? 14.290 5.893 -27.225 1.00 63.97 100 TRP A C 1
ATOM 777 O O . TRP A 1 100 ? 14.169 5.257 -28.268 1.00 63.97 100 TRP A O 1
ATOM 787 N N . ARG A 1 101 ? 14.734 7.157 -27.217 1.00 63.50 101 ARG A N 1
ATOM 788 C CA . ARG A 1 101 ? 15.112 7.902 -28.428 1.00 63.50 101 ARG A CA 1
ATOM 789 C C . ARG A 1 101 ? 16.599 7.823 -28.780 1.00 63.50 101 ARG A C 1
ATOM 791 O O . ARG A 1 101 ? 16.920 8.034 -29.943 1.00 63.50 101 ARG A O 1
ATOM 798 N N . ASP A 1 102 ? 17.463 7.484 -27.823 1.00 71.44 102 ASP A N 1
ATOM 799 C CA . ASP A 1 102 ? 18.920 7.655 -27.960 1.00 71.44 102 ASP A CA 1
ATOM 800 C C . ASP A 1 102 ? 19.705 6.330 -27.919 1.00 71.44 102 ASP A C 1
ATOM 802 O O . ASP A 1 102 ? 20.933 6.334 -27.856 1.00 71.44 102 ASP A O 1
ATOM 806 N N . VAL A 1 103 ? 19.017 5.181 -27.942 1.00 73.94 103 VAL A N 1
ATOM 807 C CA . VAL A 1 103 ? 19.667 3.861 -27.928 1.00 73.94 103 VAL A CA 1
ATOM 808 C C . VAL A 1 103 ? 19.869 3.357 -29.356 1.00 73.94 103 VAL A C 1
ATOM 810 O O . VAL A 1 103 ? 18.904 3.122 -30.083 1.00 73.94 103 VA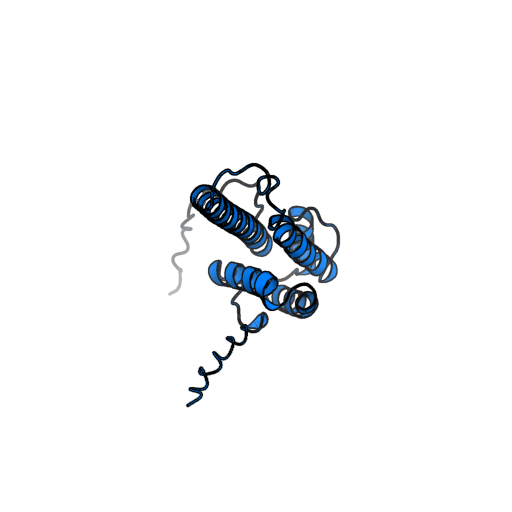L A O 1
ATOM 813 N N . GLU A 1 104 ? 21.122 3.179 -29.769 1.00 83.12 104 GLU A N 1
ATOM 814 C CA . GLU A 1 104 ? 21.449 2.668 -31.100 1.00 83.12 104 GLU A CA 1
ATOM 815 C C . GLU A 1 104 ? 21.448 1.130 -31.100 1.00 83.12 104 GLU A C 1
ATOM 817 O O . GLU A 1 104 ? 22.305 0.483 -30.500 1.00 83.12 104 GLU A O 1
ATOM 822 N N . GLY A 1 105 ? 20.461 0.537 -31.777 1.00 85.88 105 GLY A N 1
ATOM 823 C CA . GLY A 1 105 ? 20.368 -0.909 -31.987 1.00 85.88 105 GLY A CA 1
ATOM 824 C C . GLY A 1 105 ? 19.386 -1.641 -31.065 1.00 85.88 105 GLY A C 1
ATOM 825 O O . GLY A 1 105 ? 19.117 -1.258 -29.927 1.00 85.88 105 GLY A O 1
ATOM 826 N N . MET A 1 106 ? 18.837 -2.741 -31.586 1.00 86.62 106 MET A N 1
ATOM 827 C CA . MET A 1 106 ? 17.786 -3.529 -30.932 1.00 86.62 106 MET A CA 1
ATOM 828 C C . MET A 1 106 ? 18.254 -4.206 -29.636 1.00 86.62 106 MET A C 1
ATOM 830 O O . MET A 1 106 ? 17.493 -4.258 -28.674 1.00 86.62 106 MET A O 1
ATOM 834 N N . GLU A 1 107 ? 19.496 -4.690 -29.583 1.00 89.31 107 GLU A N 1
ATOM 835 C CA . GLU A 1 107 ? 20.057 -5.326 -28.382 1.00 89.31 107 GLU A CA 1
ATOM 836 C C . GLU A 1 107 ? 20.193 -4.332 -27.226 1.00 89.31 107 GLU A C 1
ATOM 838 O O . GLU A 1 107 ? 19.770 -4.615 -26.106 1.00 89.31 107 GLU A O 1
ATOM 843 N N . ALA A 1 108 ? 20.717 -3.136 -27.507 1.00 86.31 108 ALA A N 1
ATOM 844 C CA . ALA A 1 108 ? 20.859 -2.083 -26.511 1.00 86.31 108 ALA A CA 1
ATOM 845 C C . ALA A 1 108 ? 19.487 -1.579 -26.031 1.00 86.31 108 ALA A C 1
ATOM 847 O O . ALA A 1 108 ? 19.288 -1.368 -24.834 1.00 86.31 108 ALA A O 1
ATOM 848 N N . MET A 1 109 ? 18.511 -1.465 -26.939 1.0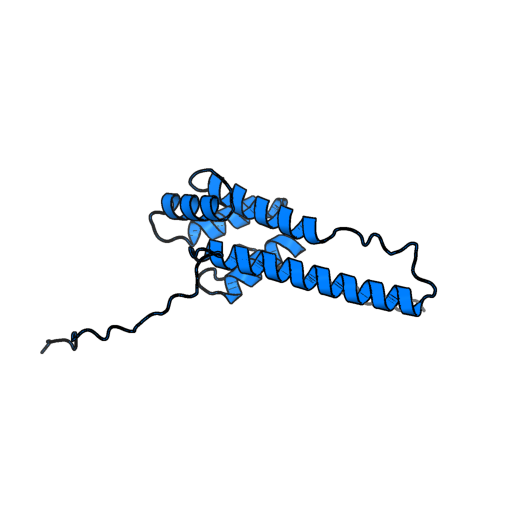0 85.62 109 MET A N 1
ATOM 849 C CA . MET A 1 109 ? 17.123 -1.157 -26.586 1.00 85.62 109 MET A CA 1
ATOM 850 C C . MET A 1 109 ? 16.501 -2.239 -25.685 1.00 85.62 109 MET A C 1
ATOM 852 O O . MET A 1 109 ? 15.860 -1.904 -24.690 1.00 85.62 109 MET A O 1
ATOM 856 N N . HIS A 1 110 ? 16.705 -3.525 -25.991 1.00 88.44 110 HIS A N 1
ATOM 857 C CA . HIS A 1 110 ? 16.202 -4.635 -25.178 1.00 88.44 110 HIS A CA 1
ATOM 858 C C . HIS A 1 110 ? 16.835 -4.657 -23.780 1.00 88.44 110 HIS A C 1
ATOM 860 O O . HIS A 1 110 ? 16.121 -4.765 -22.785 1.00 88.44 110 HIS A O 1
ATOM 866 N N . ALA A 1 111 ? 18.155 -4.481 -23.688 1.00 88.88 111 ALA A N 1
ATOM 867 C CA . ALA A 1 111 ? 18.857 -4.402 -22.410 1.00 88.88 111 ALA A CA 1
ATOM 868 C C . ALA A 1 111 ? 18.364 -3.219 -21.557 1.00 88.88 111 ALA A C 1
ATOM 870 O O . ALA A 1 111 ? 18.101 -3.385 -20.367 1.00 88.88 111 ALA A O 1
ATOM 871 N N . ALA A 1 112 ? 18.174 -2.043 -22.166 1.00 86.44 112 ALA A N 1
ATOM 872 C CA . ALA A 1 112 ? 17.629 -0.872 -21.481 1.00 86.44 112 ALA A CA 1
ATOM 873 C C . ALA A 1 112 ? 16.188 -1.098 -20.992 1.00 86.44 112 ALA A C 1
ATOM 875 O O . ALA A 1 112 ? 15.833 -0.656 -19.900 1.00 86.44 112 ALA A O 1
ATOM 876 N N . PHE A 1 113 ? 15.365 -1.807 -21.771 1.00 87.38 113 PHE A N 1
ATOM 877 C CA . PHE A 1 113 ? 14.012 -2.183 -21.365 1.00 87.38 113 PHE A CA 1
ATOM 878 C C . PHE A 1 113 ? 14.015 -3.114 -20.147 1.00 87.38 113 PHE A C 1
ATOM 880 O O . PHE A 1 113 ? 13.307 -2.837 -19.182 1.00 87.38 113 PHE A O 1
ATOM 887 N N . LEU A 1 114 ? 14.829 -4.176 -20.160 1.00 90.31 114 LEU A N 1
ATOM 888 C CA . LEU A 1 114 ? 14.927 -5.110 -19.033 1.00 90.31 114 LEU A CA 1
ATOM 889 C C . LEU A 1 114 ? 15.429 -4.419 -17.761 1.00 90.31 114 LEU A C 1
ATOM 891 O O . LEU A 1 114 ? 14.825 -4.584 -16.705 1.00 90.31 114 LEU A O 1
ATOM 895 N N . ALA A 1 115 ? 16.476 -3.596 -17.872 1.00 89.44 115 ALA A N 1
ATOM 896 C CA . ALA A 1 115 ? 17.006 -2.840 -16.739 1.00 89.44 115 ALA A CA 1
ATOM 897 C C . ALA A 1 115 ? 15.965 -1.872 -16.155 1.00 89.44 115 ALA A C 1
ATOM 899 O O . ALA A 1 115 ? 15.862 -1.713 -14.941 1.00 89.44 115 ALA A O 1
ATOM 900 N N . HIS A 1 116 ? 15.161 -1.237 -17.010 1.00 88.25 116 HIS A N 1
ATOM 901 C CA . HIS A 1 116 ? 14.079 -0.379 -16.548 1.00 88.25 116 HIS A CA 1
ATOM 902 C C . HIS A 1 116 ? 12.945 -1.166 -15.881 1.00 88.25 116 HIS A C 1
ATOM 904 O O . HIS A 1 116 ? 12.452 -0.743 -14.840 1.00 88.25 116 HIS A O 1
ATOM 910 N N . ALA A 1 117 ? 12.551 -2.314 -16.437 1.00 89.88 117 ALA A N 1
ATOM 911 C CA . ALA A 1 117 ? 11.545 -3.176 -15.824 1.00 89.88 117 ALA A CA 1
ATOM 912 C C . ALA A 1 117 ? 11.994 -3.672 -14.437 1.00 89.88 117 ALA A C 1
ATOM 914 O O . ALA A 1 117 ? 11.202 -3.670 -13.497 1.00 89.88 117 ALA A O 1
ATOM 915 N N . GLU A 1 118 ? 13.272 -4.032 -14.288 1.00 91.69 118 GLU A N 1
ATOM 916 C CA . GLU A 1 118 ? 13.866 -4.399 -12.998 1.00 91.69 118 GLU A CA 1
ATOM 917 C C . GLU A 1 118 ? 13.855 -3.223 -12.010 1.00 91.69 118 GLU A C 1
ATOM 919 O O . GLU A 1 118 ? 13.501 -3.404 -10.845 1.00 91.69 118 GLU A O 1
ATOM 924 N N . ALA A 1 119 ? 14.163 -2.007 -12.475 1.00 91.19 119 ALA A N 1
ATOM 925 C CA . ALA A 1 119 ? 14.090 -0.804 -11.649 1.00 91.19 119 ALA A CA 1
ATOM 926 C C . ALA A 1 119 ? 12.658 -0.517 -11.164 1.00 91.19 119 ALA A C 1
ATOM 928 O O . ALA A 1 119 ? 12.461 -0.291 -9.972 1.00 91.19 119 ALA A O 1
ATOM 929 N N . ILE A 1 120 ? 11.654 -0.611 -12.047 1.00 91.56 120 ILE A N 1
ATOM 930 C CA . ILE A 1 120 ? 10.239 -0.470 -11.663 1.00 91.56 120 ILE A CA 1
ATOM 931 C C . ILE A 1 120 ? 9.870 -1.511 -10.605 1.00 91.56 120 ILE A C 1
ATOM 933 O O . ILE A 1 120 ? 9.266 -1.169 -9.590 1.00 91.56 120 ILE A O 1
ATOM 937 N N . ALA A 1 121 ? 10.234 -2.778 -10.822 1.00 91.94 121 ALA A N 1
ATOM 938 C CA . ALA A 1 121 ? 9.926 -3.851 -9.881 1.00 91.94 121 ALA A CA 1
ATOM 939 C C . ALA A 1 121 ? 10.548 -3.588 -8.498 1.00 91.94 121 ALA A C 1
ATOM 941 O O . ALA A 1 121 ? 9.876 -3.748 -7.478 1.00 91.94 121 ALA A O 1
ATOM 942 N N . ALA A 1 122 ? 11.801 -3.124 -8.460 1.00 93.69 122 ALA A N 1
ATOM 943 C CA . ALA A 1 122 ? 12.481 -2.753 -7.224 1.00 93.69 122 ALA A CA 1
ATOM 944 C C . ALA A 1 122 ? 11.799 -1.5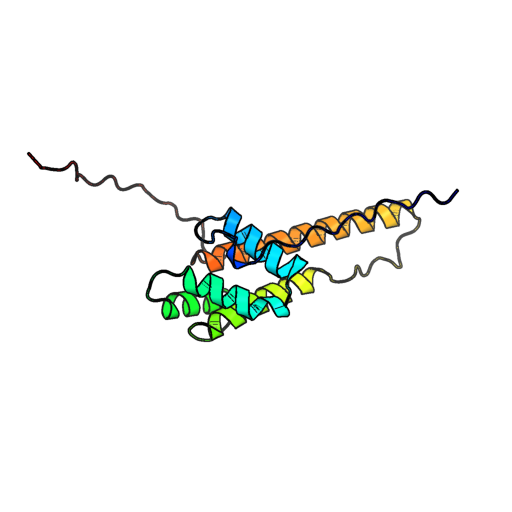71 -6.510 1.00 93.69 122 ALA A C 1
ATOM 946 O O . ALA A 1 122 ? 11.613 -1.616 -5.290 1.00 93.69 122 ALA A O 1
ATOM 947 N N . ASP A 1 123 ? 11.380 -0.543 -7.251 1.00 94.00 123 ASP A N 1
ATOM 948 C CA . ASP A 1 123 ? 10.673 0.612 -6.693 1.00 94.00 123 ASP A CA 1
ATOM 949 C C . ASP A 1 123 ? 9.295 0.218 -6.140 1.00 94.00 123 ASP A C 1
ATOM 951 O O . ASP A 1 123 ? 8.948 0.586 -5.013 1.00 94.00 123 ASP A O 1
ATOM 955 N N . MET A 1 124 ? 8.535 -0.603 -6.871 1.00 94.19 124 MET A N 1
ATOM 956 C CA . MET A 1 124 ? 7.252 -1.142 -6.409 1.00 94.19 124 MET A CA 1
ATOM 957 C C . MET A 1 124 ? 7.414 -1.965 -5.125 1.00 94.19 124 MET A C 1
ATOM 959 O O . MET A 1 124 ? 6.638 -1.792 -4.179 1.00 94.19 124 MET A O 1
ATOM 963 N N . ASP A 1 125 ? 8.444 -2.810 -5.046 1.00 94.69 125 ASP A N 1
ATOM 964 C CA . ASP A 1 125 ? 8.758 -3.583 -3.843 1.00 94.69 125 ASP A CA 1
ATOM 965 C C . ASP A 1 125 ? 9.148 -2.685 -2.662 1.00 94.69 125 ASP A C 1
ATOM 967 O O . ASP A 1 125 ? 8.720 -2.929 -1.527 1.00 94.69 125 ASP A O 1
ATOM 971 N N . ALA A 1 126 ? 9.891 -1.604 -2.908 1.00 95.69 126 ALA A N 1
ATOM 972 C CA . ALA A 1 126 ? 10.237 -0.624 -1.884 1.00 95.69 126 ALA A CA 1
ATOM 973 C C . ALA A 1 126 ? 8.998 0.126 -1.358 1.00 95.69 126 ALA A C 1
ATOM 975 O O . ALA A 1 126 ? 8.858 0.328 -0.144 1.00 95.69 126 ALA A O 1
ATOM 976 N N . VAL A 1 127 ? 8.067 0.507 -2.242 1.00 96.81 127 VAL A N 1
ATOM 977 C CA . VAL A 1 127 ? 6.773 1.092 -1.855 1.00 96.81 127 VAL A CA 1
ATOM 978 C C . VAL A 1 127 ? 5.970 0.082 -1.028 1.00 96.81 127 VAL A C 1
ATOM 980 O O . VAL A 1 127 ? 5.550 0.404 0.087 1.00 96.81 127 VAL A O 1
ATOM 983 N N . ALA A 1 128 ? 5.808 -1.155 -1.503 1.00 97.50 128 ALA A N 1
ATOM 984 C CA . ALA A 1 128 ? 5.065 -2.195 -0.794 1.00 97.50 128 ALA A CA 1
ATOM 985 C C . ALA A 1 128 ? 5.654 -2.487 0.598 1.00 97.50 128 ALA A C 1
ATOM 987 O O . ALA A 1 128 ? 4.912 -2.549 1.579 1.00 97.50 128 ALA A O 1
ATOM 988 N N . ALA A 1 129 ? 6.980 -2.587 0.727 1.00 97.06 129 ALA A N 1
ATOM 989 C CA . ALA A 1 129 ? 7.656 -2.803 2.007 1.00 97.06 129 ALA A CA 1
ATOM 990 C C . ALA A 1 129 ? 7.447 -1.641 2.997 1.00 97.06 129 ALA A C 1
ATOM 992 O O . ALA A 1 129 ? 7.244 -1.860 4.199 1.00 97.06 129 ALA A O 1
ATOM 993 N N . ARG A 1 130 ? 7.446 -0.395 2.505 1.00 97.31 130 ARG A N 1
ATOM 994 C CA . ARG A 1 130 ? 7.152 0.787 3.326 1.00 97.31 130 ARG A CA 1
ATOM 995 C C . ARG A 1 130 ? 5.722 0.745 3.861 1.00 97.31 130 ARG A C 1
ATOM 997 O O . ARG A 1 130 ? 5.519 0.926 5.063 1.00 97.31 130 ARG A O 1
ATOM 1004 N N . TYR A 1 131 ? 4.735 0.475 3.008 1.00 98.25 131 TYR A N 1
ATOM 1005 C CA . TYR A 1 131 ? 3.337 0.407 3.444 1.00 98.25 131 TYR A CA 1
ATOM 1006 C C . TYR A 1 131 ? 3.033 -0.826 4.287 1.00 98.25 131 TYR A C 1
ATOM 1008 O O . TYR A 1 131 ? 2.215 -0.734 5.196 1.00 98.25 131 TYR A O 1
ATOM 1016 N N . GLU A 1 132 ? 3.727 -1.943 4.078 1.00 97.88 132 GLU A N 1
ATOM 1017 C CA . GLU A 1 132 ? 3.681 -3.093 4.982 1.00 97.88 132 GLU A CA 1
ATOM 1018 C C . GLU A 1 132 ? 4.074 -2.678 6.401 1.00 97.88 132 GLU A C 1
ATOM 1020 O O . GLU A 1 132 ? 3.348 -2.964 7.353 1.00 97.88 132 GLU A O 1
ATOM 1025 N N . THR A 1 133 ? 5.182 -1.944 6.534 1.00 96.88 133 THR A N 1
ATOM 1026 C CA . THR A 1 133 ? 5.671 -1.446 7.825 1.00 96.88 133 THR A CA 1
ATOM 1027 C C . THR A 1 133 ? 4.661 -0.490 8.469 1.00 96.88 133 THR A C 1
ATOM 1029 O O . THR A 1 133 ? 4.404 -0.578 9.671 1.00 96.88 133 THR A O 1
ATOM 1032 N N . ILE A 1 134 ? 4.026 0.377 7.672 1.00 97.25 134 ILE A N 1
ATOM 1033 C CA . ILE A 1 134 ? 2.955 1.269 8.138 1.00 97.25 134 ILE A CA 1
ATOM 1034 C C . ILE A 1 134 ? 1.740 0.463 8.622 1.00 97.25 134 ILE A C 1
ATOM 1036 O O . ILE A 1 134 ? 1.237 0.739 9.712 1.00 97.25 134 ILE A O 1
ATOM 1040 N N . LEU A 1 135 ? 1.285 -0.539 7.861 1.00 96.94 135 LEU A N 1
ATOM 1041 C CA . LEU A 1 135 ? 0.149 -1.399 8.219 1.00 96.94 135 LEU A CA 1
ATOM 1042 C C . LEU A 1 135 ? 0.416 -2.239 9.475 1.00 96.94 135 LEU A C 1
ATOM 1044 O O . LEU A 1 135 ? -0.507 -2.496 10.244 1.00 96.94 135 LEU A O 1
ATOM 1048 N N . ASP A 1 136 ? 1.670 -2.606 9.729 1.00 95.25 136 ASP A N 1
ATOM 1049 C CA . ASP A 1 136 ? 2.096 -3.251 10.976 1.00 95.25 136 ASP A CA 1
ATOM 1050 C C . ASP A 1 136 ? 2.104 -2.289 12.181 1.00 95.25 136 ASP A C 1
ATOM 1052 O O . ASP A 1 136 ? 2.356 -2.679 13.319 1.00 95.25 136 ASP A O 1
ATOM 1056 N N . GLY A 1 137 ? 1.845 -0.998 11.960 1.00 91.94 137 GLY A N 1
ATOM 1057 C CA . GLY A 1 137 ? 1.919 0.006 13.011 1.00 91.94 137 GLY A CA 1
ATOM 1058 C C . GLY A 1 137 ? 3.355 0.313 13.435 1.00 91.94 137 GLY A C 1
ATOM 1059 O O . GLY A 1 137 ? 3.552 0.877 14.519 1.00 91.94 137 GLY A O 1
ATOM 1060 N N . ARG A 1 138 ? 4.344 0.068 12.569 1.00 91.94 138 ARG A N 1
ATOM 1061 C CA . ARG A 1 138 ? 5.731 0.533 12.714 1.00 91.94 138 ARG A CA 1
ATOM 1062 C C . ARG A 1 138 ? 5.976 1.817 11.915 1.00 91.94 138 ARG A C 1
ATOM 1064 O O . ARG A 1 138 ? 5.176 2.204 11.065 1.00 91.94 138 ARG A O 1
ATOM 1071 N N . ASP A 1 139 ? 7.049 2.520 12.260 1.00 90.75 139 ASP A N 1
ATOM 1072 C CA . ASP A 1 139 ? 7.518 3.696 11.528 1.00 90.75 139 ASP A CA 1
ATOM 1073 C C . ASP A 1 139 ? 8.587 3.259 10.512 1.00 90.75 139 ASP A C 1
ATOM 1075 O O . ASP A 1 139 ? 9.602 2.705 10.937 1.00 90.75 139 ASP A O 1
ATOM 1079 N N . PRO A 1 140 ? 8.383 3.466 9.197 1.00 88.88 140 PRO A N 1
ATOM 1080 C CA . PRO A 1 140 ? 9.374 3.101 8.187 1.00 88.88 140 PRO A CA 1
ATOM 1081 C C . PRO A 1 140 ? 10.679 3.903 8.290 1.00 88.88 140 PRO A C 1
ATOM 1083 O O . PRO A 1 140 ? 11.691 3.455 7.761 1.00 88.88 140 PRO A O 1
ATOM 1086 N N . ALA A 1 141 ? 10.680 5.055 8.970 1.00 86.75 141 ALA A N 1
ATOM 1087 C CA . ALA A 1 141 ? 11.886 5.839 9.228 1.00 86.75 141 ALA A CA 1
A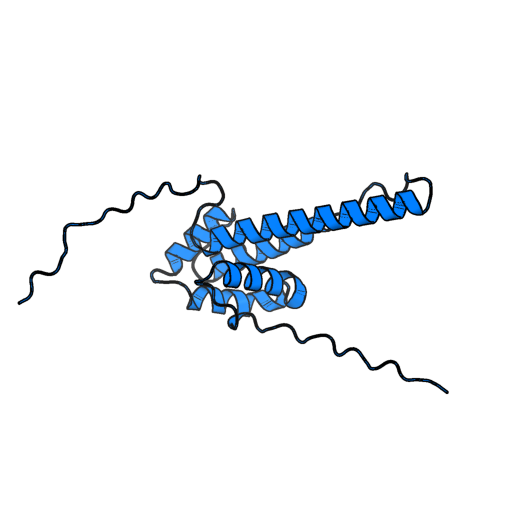TOM 1088 C C . ALA A 1 141 ? 12.620 5.422 10.517 1.00 86.75 141 ALA A C 1
ATOM 1090 O O . ALA A 1 141 ? 13.737 5.881 10.762 1.00 86.75 141 ALA A O 1
ATOM 1091 N N . ALA A 1 142 ? 12.015 4.578 11.361 1.00 78.19 142 ALA A N 1
ATOM 1092 C CA . ALA A 1 142 ? 12.630 4.157 12.613 1.00 78.19 142 ALA A CA 1
ATOM 1093 C C . ALA A 1 142 ? 13.635 3.009 12.397 1.00 78.19 142 ALA A C 1
ATOM 1095 O O . ALA A 1 142 ? 13.374 2.096 11.610 1.00 78.19 142 ALA A O 1
ATOM 1096 N N . PRO A 1 143 ? 14.767 2.999 13.129 1.00 69.88 143 PRO A N 1
ATOM 1097 C CA . PRO A 1 143 ? 15.678 1.862 13.124 1.00 69.88 143 PRO A CA 1
ATOM 1098 C C . PRO A 1 143 ? 14.981 0.599 13.666 1.00 69.88 143 PRO A C 1
ATOM 1100 O O . PRO A 1 143 ? 14.048 0.706 14.471 1.00 69.88 143 PRO A O 1
ATOM 1103 N N . PRO A 1 144 ? 15.421 -0.608 13.259 1.00 63.78 144 PRO A N 1
ATOM 1104 C CA . PRO A 1 144 ? 14.834 -1.851 13.741 1.00 63.78 144 PRO A CA 1
ATOM 1105 C C . PRO A 1 144 ? 14.938 -1.930 15.272 1.00 63.78 144 PRO A C 1
ATOM 1107 O O . PRO A 1 144 ? 15.984 -1.586 15.832 1.00 63.78 144 PRO A O 1
ATOM 1110 N N . PRO A 1 145 ? 13.878 -2.374 15.971 1.00 60.91 145 PRO A N 1
ATOM 1111 C CA . PRO A 1 145 ? 13.896 -2.437 17.422 1.00 60.91 145 PRO A CA 1
ATOM 1112 C C . PRO A 1 145 ? 14.962 -3.433 17.885 1.00 60.91 145 PRO A C 1
ATOM 1114 O O . PRO A 1 145 ? 14.887 -4.628 17.599 1.00 60.91 145 PRO A O 1
ATOM 1117 N N . THR A 1 146 ? 15.944 -2.956 18.646 1.00 61.00 146 THR A N 1
ATOM 1118 C CA . THR A 1 146 ? 16.878 -3.797 19.398 1.00 61.00 146 THR A CA 1
ATOM 1119 C C . THR A 1 146 ? 16.166 -4.324 20.644 1.00 61.00 146 THR A C 1
ATOM 1121 O O . THR A 1 146 ? 16.304 -3.808 21.750 1.00 61.00 146 THR A O 1
ATOM 1124 N N . GLY A 1 147 ? 15.313 -5.330 20.455 1.00 56.53 147 GLY A N 1
ATOM 1125 C CA . GLY A 1 147 ? 14.585 -5.960 21.552 1.00 56.53 147 GLY A CA 1
ATOM 1126 C C . GLY A 1 147 ? 15.511 -6.810 22.422 1.00 56.53 147 GLY A C 1
ATOM 1127 O O . GLY A 1 147 ? 16.100 -7.775 21.943 1.00 56.53 147 GLY A O 1
ATOM 1128 N N . ILE A 1 148 ? 15.601 -6.491 23.713 1.00 57.84 148 ILE A N 1
ATOM 1129 C CA . ILE A 1 148 ? 16.122 -7.416 24.724 1.00 57.84 148 ILE A CA 1
ATOM 1130 C C . ILE A 1 148 ? 14.931 -8.232 25.230 1.00 57.84 148 ILE A C 1
ATOM 1132 O O . ILE A 1 148 ? 13.946 -7.667 25.707 1.00 57.84 148 ILE A O 1
ATOM 1136 N N . VAL A 1 149 ? 15.006 -9.560 25.133 1.00 65.81 149 VAL A N 1
ATOM 1137 C CA . VAL A 1 149 ? 14.010 -10.449 25.745 1.00 65.81 149 VAL A CA 1
ATOM 1138 C C . VAL A 1 149 ? 14.174 -10.372 27.261 1.00 65.81 149 VAL A C 1
ATOM 1140 O O . VAL A 1 149 ? 15.122 -10.918 27.823 1.00 65.81 149 VAL A O 1
ATOM 1143 N N . VAL A 1 150 ? 13.251 -9.691 27.938 1.00 62.62 150 VAL A N 1
ATOM 1144 C CA . VAL A 1 150 ? 13.189 -9.693 29.402 1.00 62.62 150 VAL A CA 1
ATOM 1145 C C . VAL A 1 150 ? 12.459 -10.959 29.845 1.00 62.62 150 VAL A C 1
ATOM 1147 O O . VAL A 1 150 ? 11.231 -11.021 29.843 1.00 62.62 150 VAL A O 1
ATOM 1150 N N . ILE A 1 151 ? 13.220 -11.986 30.225 1.00 71.62 151 ILE A N 1
ATOM 1151 C CA . ILE A 1 151 ? 12.675 -13.159 30.915 1.00 71.62 151 ILE A CA 1
ATOM 1152 C C . ILE A 1 151 ? 12.385 -12.738 32.361 1.00 71.62 151 ILE A C 1
ATOM 1154 O O . ILE A 1 151 ? 13.286 -12.667 33.194 1.00 71.62 151 ILE A O 1
ATOM 1158 N N . GLY A 1 152 ? 11.127 -12.403 32.651 1.00 66.75 152 GLY A N 1
ATOM 1159 C CA . GLY A 1 152 ? 10.673 -12.136 34.017 1.00 66.75 152 GLY A CA 1
ATOM 1160 C C . GLY A 1 152 ? 10.643 -13.413 34.877 1.00 66.75 152 GLY A C 1
ATOM 1161 O O . GLY A 1 152 ? 10.532 -14.513 34.335 1.00 66.75 152 GLY A O 1
ATOM 1162 N N . PRO A 1 153 ? 10.688 -13.303 36.218 1.00 69.00 153 PRO A N 1
ATOM 1163 C CA . PRO A 1 153 ? 10.782 -14.443 37.138 1.00 69.00 153 PRO A CA 1
ATOM 1164 C C . PRO A 1 153 ? 9.460 -15.208 37.316 1.00 69.00 153 PRO A C 1
ATOM 1166 O O . PRO A 1 153 ? 9.324 -15.998 38.246 1.00 69.00 153 PRO A O 1
ATOM 1169 N N . TRP A 1 154 ? 8.480 -15.000 36.438 1.00 66.88 154 TRP A N 1
ATOM 1170 C CA . TRP A 1 154 ? 7.155 -15.609 36.515 1.00 66.88 154 TRP A CA 1
ATOM 1171 C C . TRP A 1 154 ? 7.186 -17.074 36.051 1.00 66.88 154 TRP A C 1
ATOM 1173 O O . TRP A 1 154 ? 6.506 -17.464 35.105 1.00 66.88 154 TRP A O 1
ATOM 1183 N N . ARG A 1 155 ? 7.981 -17.919 36.715 1.00 56.34 155 ARG A N 1
ATOM 1184 C CA . ARG A 1 155 ? 7.638 -19.339 36.819 1.00 56.34 155 ARG A CA 1
ATOM 1185 C C . ARG A 1 155 ? 6.507 -19.413 37.835 1.00 56.34 155 ARG A C 1
ATOM 1187 O O . ARG A 1 155 ? 6.668 -18.949 38.959 1.00 56.34 155 ARG A O 1
ATOM 1194 N N . GLY A 1 156 ? 5.357 -19.908 37.388 1.00 53.41 156 GLY A N 1
ATOM 1195 C CA . GLY A 1 156 ? 4.139 -19.989 38.181 1.00 53.41 156 GLY A CA 1
ATOM 1196 C C . GLY A 1 156 ? 4.396 -20.591 39.558 1.00 53.41 156 GLY A C 1
ATOM 1197 O O . GLY A 1 156 ? 4.823 -21.736 39.676 1.00 53.41 156 GLY A O 1
ATOM 1198 N N . SER A 1 157 ? 4.105 -19.810 40.593 1.00 52.62 157 SER A N 1
ATOM 1199 C CA . SER A 1 157 ? 3.728 -20.364 41.885 1.00 52.62 157 SER A CA 1
ATOM 1200 C C . SER A 1 157 ? 2.283 -20.845 41.766 1.00 52.62 157 SER A C 1
ATOM 1202 O O . SER A 1 157 ? 1.360 -20.038 41.708 1.00 52.62 157 SER A O 1
ATOM 1204 N N . GLY A 1 158 ? 2.113 -22.157 41.699 1.00 49.25 158 GLY A N 1
ATOM 1205 C CA . GLY A 1 158 ? 0.840 -22.875 41.771 1.00 49.25 158 GLY A CA 1
ATOM 1206 C C . GLY A 1 158 ? 1.170 -24.354 41.582 1.00 49.25 158 GLY A C 1
ATOM 1207 O O . GLY A 1 158 ? 1.480 -24.748 40.463 1.00 49.25 158 GLY A O 1
ATOM 1208 N N . ALA A 1 159 ? 1.524 -25.065 42.656 1.00 43.78 159 ALA A N 1
ATOM 1209 C CA . ALA A 1 159 ? 0.603 -25.728 43.590 1.00 43.78 159 ALA A CA 1
ATOM 1210 C C . ALA A 1 159 ? -0.137 -26.880 42.904 1.00 43.78 159 ALA A C 1
ATOM 1212 O O . ALA A 1 159 ? -0.968 -26.593 42.017 1.00 43.78 159 ALA A O 1
#

Secondary structure (DSSP, 8-state):
---------PPPPPPGGGS-TTSHHHHHHHHHHIIIIIGGGGHHHHHHHHHHTPPSPHHHHHHHHHHHTT----HHHHHHHHHHHHHHHHHHTTPPPGGGGS--SHHHHHHHHHHHHHHHHHHHHHHHHHHHHHHTT--TTSPPP-------S------

pLDDT: mean 86.89, std 14.44, range [43.78, 98.5]